Protein AF-A0A4S1GIH3-F1 (afdb_monomer_lite)

Radius of gyration: 10.06 Å; chains: 1; bounding box: 25×18×26 Å

Foldseek 3Di:
DKDADPQVPWPLPLQLCVQQVVFWPADPSNGTDHDMTDDDPPCVVSNVSSVVRGD

Structure (mmCIF, N/CA/C/O backbone):
data_AF-A0A4S1GIH3-F1
#
_entry.id   AF-A0A4S1GIH3-F1
#
loop_
_atom_site.group_PDB
_atom_site.id
_atom_site.type_symbol
_atom_site.label_atom_id
_atom_site.label_alt_id
_atom_site.label_comp_id
_atom_site.label_asym_id
_atom_site.label_entity_id
_atom_site.label_seq_id
_atom_site.pdbx_PDB_ins_code
_atom_site.Cartn_x
_atom_site.Cartn_y
_atom_site.Cartn_z
_atom_site.occupancy
_atom_site.B_iso_or_equiv
_atom_site.auth_seq_id
_atom_site.auth_comp_id
_atom_site.auth_asym_id
_atom_site.auth_atom_id
_atom_site.pdbx_PDB_model_num
ATOM 1 N N . MET A 1 1 ? -14.574 -4.545 5.878 1.00 93.25 1 MET A N 1
ATOM 2 C CA . MET A 1 1 ? -14.703 -4.047 4.480 1.00 93.25 1 MET A CA 1
ATOM 3 C C . MET A 1 1 ? -13.688 -4.779 3.621 1.00 93.25 1 MET A C 1
ATOM 5 O O . MET A 1 1 ? -12.678 -5.195 4.172 1.00 93.25 1 MET A O 1
ATOM 9 N N . ARG A 1 2 ? -13.913 -4.894 2.311 1.00 95.38 2 ARG A N 1
ATOM 10 C CA . ARG A 1 2 ? -12.970 -5.545 1.392 1.00 95.38 2 ARG A CA 1
ATOM 11 C C . ARG A 1 2 ? -12.377 -4.524 0.425 1.00 95.38 2 ARG A C 1
ATOM 13 O O . ARG A 1 2 ? -13.114 -3.6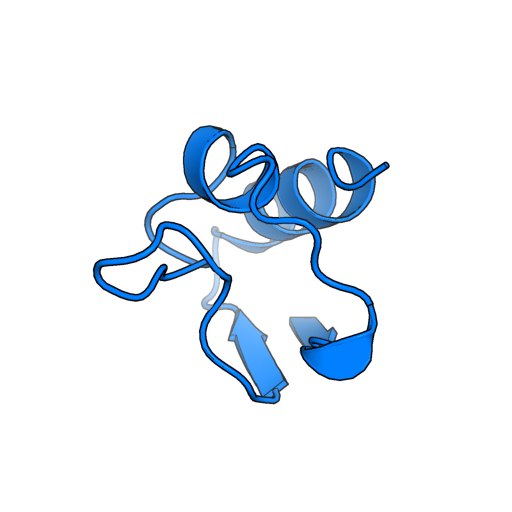81 -0.086 1.00 95.38 2 ARG A O 1
ATOM 20 N N . VAL A 1 3 ? -11.069 -4.591 0.188 1.00 96.38 3 VAL A N 1
ATOM 21 C CA . VAL A 1 3 ? -10.373 -3.799 -0.839 1.00 96.38 3 VAL A CA 1
ATOM 22 C C . VAL A 1 3 ? -9.833 -4.734 -1.909 1.00 96.38 3 VAL A C 1
ATOM 24 O O . VAL A 1 3 ? -9.127 -5.681 -1.590 1.00 96.38 3 VAL A O 1
ATOM 27 N N . VAL A 1 4 ? -10.136 -4.443 -3.172 1.00 95.50 4 VAL A N 1
ATOM 28 C CA . VAL A 1 4 ? -9.621 -5.186 -4.329 1.00 95.50 4 VAL A CA 1
ATOM 29 C C . VAL A 1 4 ? -8.449 -4.413 -4.925 1.00 95.50 4 VAL A C 1
ATOM 31 O O . VAL A 1 4 ? -8.591 -3.237 -5.270 1.00 95.50 4 VAL A O 1
ATOM 34 N N . VAL A 1 5 ? -7.291 -5.059 -5.058 1.00 95.00 5 VAL A N 1
ATOM 35 C CA . VAL A 1 5 ? -6.095 -4.450 -5.651 1.00 95.00 5 VAL A CA 1
ATOM 36 C C . VAL A 1 5 ? -5.900 -4.925 -7.089 1.00 95.00 5 VAL A C 1
ATOM 38 O O . VAL A 1 5 ? -5.602 -6.089 -7.351 1.00 95.00 5 VAL A O 1
ATOM 41 N N . HIS A 1 6 ? -5.958 -3.994 -8.040 1.00 94.38 6 HIS A N 1
ATOM 42 C CA . HIS A 1 6 ? -5.609 -4.261 -9.437 1.00 94.38 6 HIS A CA 1
ATOM 43 C C . HIS A 1 6 ? -4.113 -4.027 -9.679 1.00 94.38 6 HIS A C 1
ATOM 45 O O . HIS A 1 6 ? -3.723 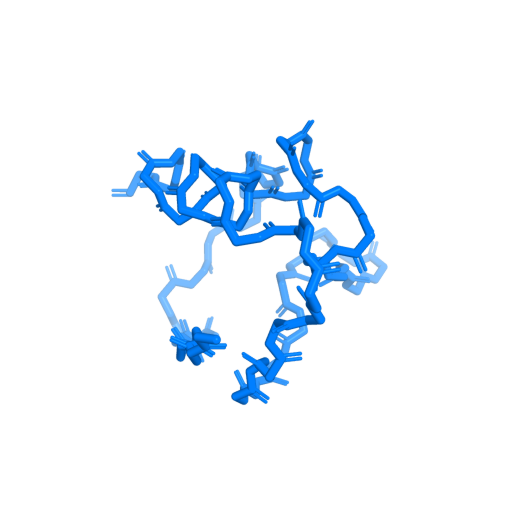-2.955 -10.147 1.00 94.38 6 HIS A O 1
ATOM 51 N N . LYS A 1 7 ? -3.263 -5.025 -9.385 1.00 92.38 7 LYS A N 1
ATOM 52 C CA . LYS A 1 7 ? -1.792 -4.884 -9.491 1.00 92.38 7 LYS A CA 1
ATOM 53 C C . LYS A 1 7 ? -1.331 -4.398 -10.871 1.00 92.38 7 LYS A C 1
ATOM 55 O O . LYS A 1 7 ? -0.457 -3.543 -10.938 1.00 92.38 7 LYS A O 1
ATOM 60 N N . ALA A 1 8 ? -1.979 -4.843 -11.950 1.00 94.50 8 ALA A N 1
ATOM 61 C CA . ALA A 1 8 ? -1.669 -4.415 -13.319 1.00 94.50 8 ALA A CA 1
ATOM 62 C C . ALA A 1 8 ? -1.824 -2.898 -13.568 1.00 94.50 8 ALA A C 1
ATOM 64 O O . ALA A 1 8 ? -1.271 -2.376 -14.528 1.00 94.50 8 ALA A O 1
ATOM 65 N N . ARG A 1 9 ? -2.574 -2.182 -12.719 1.00 94.62 9 ARG A N 1
ATOM 66 C CA . ARG A 1 9 ? -2.753 -0.723 -12.800 1.00 94.62 9 ARG A CA 1
ATOM 67 C C . ARG A 1 9 ? -1.797 0.050 -11.891 1.00 94.62 9 ARG A C 1
ATOM 69 O O . ARG A 1 9 ? -1.717 1.270 -12.005 1.00 94.62 9 ARG A O 1
ATOM 76 N N . CYS A 1 10 ? -1.111 -0.622 -10.968 1.00 96.81 10 CYS A N 1
ATOM 77 C CA . CYS A 1 10 ? -0.247 0.039 -9.999 1.00 96.81 10 CYS A CA 1
ATOM 78 C C . CYS A 1 10 ? 1.001 0.611 -10.680 1.00 96.81 10 CYS A C 1
ATOM 80 O O . CYS A 1 10 ? 1.674 -0.091 -11.424 1.00 96.81 10 CYS A O 1
ATOM 82 N N . GLN A 1 11 ? 1.320 1.867 -10.367 1.00 97.00 11 GLN A N 1
ATOM 83 C CA . GLN A 1 11 ? 2.506 2.579 -10.862 1.00 97.00 11 GLN A CA 1
ATOM 84 C C . GLN A 1 11 ? 3.500 2.920 -9.732 1.00 97.00 11 GLN A C 1
ATOM 86 O O . GLN A 1 11 ? 4.284 3.851 -9.853 1.00 97.00 11 GLN A O 1
ATOM 91 N N . GLY A 1 12 ? 3.419 2.240 -8.581 1.00 96.94 12 GLY A N 1
ATOM 92 C CA . GLY A 1 12 ? 4.407 2.401 -7.502 1.00 96.94 12 GLY A CA 1
ATOM 93 C C . GLY A 1 12 ? 4.368 3.730 -6.730 1.00 96.94 12 GLY A C 1
ATOM 94 O O . GLY A 1 12 ? 5.333 4.076 -6.063 1.00 96.94 12 GLY A O 1
ATOM 95 N N . HIS A 1 13 ? 3.261 4.485 -6.749 1.00 97.62 13 HIS A N 1
ATOM 96 C CA . HIS A 1 13 ? 3.173 5.778 -6.040 1.00 97.62 13 HIS A CA 1
ATOM 97 C C . HIS A 1 13 ? 3.256 5.687 -4.501 1.00 97.62 13 HIS A C 1
ATOM 99 O O . HIS A 1 13 ? 3.335 6.720 -3.840 1.00 97.62 13 HIS A O 1
ATOM 105 N N . ALA A 1 14 ? 3.110 4.492 -3.914 1.00 97.62 14 ALA A N 1
ATOM 106 C CA . ALA A 1 14 ? 3.120 4.227 -2.466 1.00 97.62 14 ALA A CA 1
ATOM 107 C C . ALA A 1 14 ? 2.133 5.049 -1.593 1.00 97.62 14 ALA A C 1
ATOM 109 O O . ALA A 1 14 ? 2.152 4.960 -0.365 1.00 97.62 14 ALA A O 1
ATOM 110 N N . ARG A 1 15 ? 1.207 5.817 -2.191 1.00 98.06 15 ARG A N 1
ATOM 111 C CA . ARG A 1 15 ? 0.256 6.683 -1.462 1.00 98.06 15 ARG A CA 1
ATOM 112 C C . ARG A 1 15 ? -0.753 5.904 -0.620 1.00 98.06 15 ARG A C 1
ATOM 114 O O . ARG A 1 15 ? -1.153 6.383 0.438 1.00 98.06 15 ARG A O 1
ATOM 121 N N . CYS A 1 16 ? -1.157 4.717 -1.066 1.00 97.88 16 CYS A N 1
ATOM 122 C CA . CYS A 1 16 ? -2.009 3.820 -0.287 1.00 97.88 16 CYS A CA 1
ATOM 123 C C . CYS A 1 16 ? -1.305 3.398 1.012 1.00 97.88 16 CYS A C 1
ATOM 125 O O . CYS A 1 16 ? -1.829 3.638 2.100 1.00 97.88 16 CYS A O 1
ATOM 127 N N . TRP A 1 17 ? -0.081 2.874 0.900 1.00 97.94 17 TRP A N 1
ATOM 128 C CA . TRP A 1 17 ? 0.765 2.490 2.030 1.00 97.94 17 TRP A CA 1
ATOM 129 C C . TRP A 1 17 ? 1.028 3.664 2.974 1.00 97.94 17 TRP A C 1
ATOM 131 O O . TRP A 1 17 ? 0.816 3.527 4.171 1.00 97.94 17 TRP A O 1
ATOM 141 N N . ALA A 1 18 ? 1.360 4.850 2.455 1.00 98.06 18 ALA A N 1
ATOM 142 C CA . ALA A 1 18 ? 1.600 6.032 3.287 1.00 98.06 18 ALA A CA 1
ATOM 143 C C . ALA A 1 18 ? 0.376 6.444 4.132 1.00 98.06 18 ALA A C 1
ATOM 145 O O . ALA A 1 18 ? 0.525 7.039 5.197 1.00 98.06 18 ALA A O 1
ATOM 146 N N . ARG A 1 19 ? -0.847 6.146 3.669 1.00 97.88 19 ARG A N 1
ATOM 147 C CA . ARG A 1 19 ? -2.090 6.434 4.405 1.00 97.88 19 ARG A CA 1
ATOM 148 C C . ARG A 1 19 ? -2.499 5.324 5.367 1.00 97.88 19 ARG A C 1
ATOM 150 O O . ARG A 1 19 ? -3.104 5.632 6.390 1.00 97.88 19 ARG A O 1
ATOM 157 N N . ALA A 1 20 ? -2.220 4.068 5.032 1.00 97.56 20 ALA A N 1
ATOM 158 C CA . ALA A 1 20 ? -2.610 2.911 5.832 1.00 97.56 20 ALA A CA 1
ATOM 159 C C . ALA A 1 20 ? -1.572 1.777 5.703 1.00 97.56 20 ALA A C 1
ATOM 161 O O . ALA A 1 20 ? -1.842 0.757 5.061 1.00 97.56 20 ALA A O 1
ATOM 162 N N . PRO A 1 21 ? -0.386 1.917 6.324 1.00 96.88 21 PRO A N 1
ATOM 163 C CA . PRO A 1 21 ? 0.730 0.976 6.151 1.00 96.88 21 PRO A CA 1
ATOM 164 C C . PRO A 1 21 ? 0.470 -0.391 6.801 1.00 96.88 21 PRO A C 1
ATOM 166 O O . PRO A 1 21 ? 1.158 -1.378 6.526 1.00 96.88 21 PRO A O 1
ATOM 169 N N . ARG A 1 22 ? -0.527 -0.474 7.689 1.00 96.00 22 ARG A N 1
ATOM 170 C CA . ARG A 1 22 ? -1.006 -1.732 8.275 1.00 96.00 22 ARG A CA 1
ATOM 171 C C . ARG A 1 22 ? -1.880 -2.523 7.298 1.00 96.00 22 ARG A C 1
ATOM 173 O O . ARG A 1 22 ? -1.831 -3.745 7.340 1.00 96.00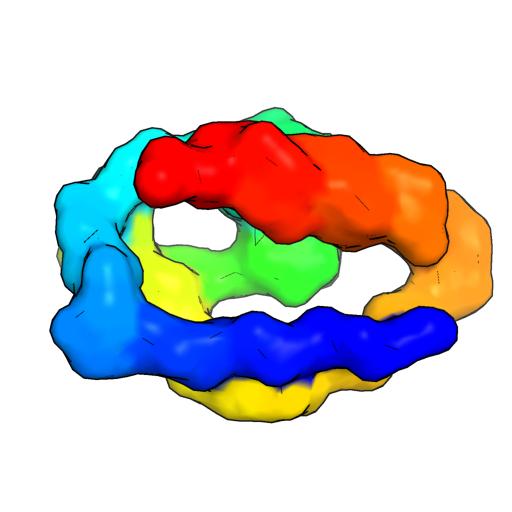 22 ARG A O 1
ATOM 180 N N . VAL A 1 23 ? -2.588 -1.835 6.399 1.00 96.69 23 VAL A N 1
ATOM 181 C CA . VAL A 1 23 ? -3.533 -2.418 5.433 1.00 96.69 23 VAL A CA 1
ATOM 182 C C . VAL A 1 23 ? -2.846 -2.741 4.110 1.00 96.69 23 VAL A C 1
ATOM 184 O O .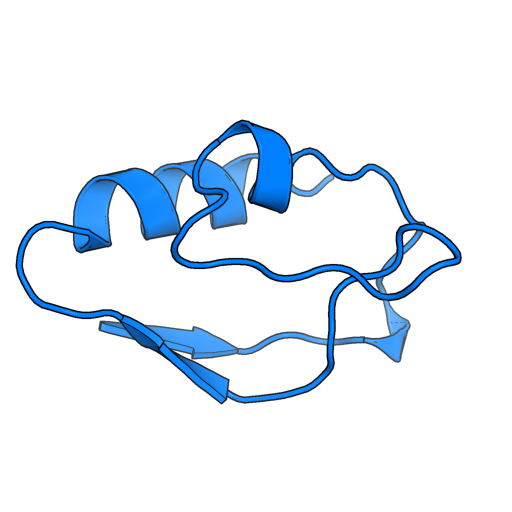 VAL A 1 23 ? -2.948 -3.855 3.612 1.00 96.69 23 VAL A O 1
ATOM 187 N N . PHE A 1 24 ? -2.128 -1.775 3.539 1.00 97.25 24 PHE A N 1
ATOM 188 C CA . PHE A 1 24 ? -1.473 -1.936 2.245 1.00 97.25 24 PHE A CA 1
ATOM 189 C C . PHE A 1 24 ? -0.020 -2.317 2.459 1.00 97.25 24 PHE A C 1
ATOM 191 O O . PHE A 1 24 ? 0.685 -1.647 3.207 1.00 97.25 24 PHE A O 1
ATOM 198 N N . LYS A 1 25 ? 0.431 -3.381 1.798 1.00 96.62 25 LYS A N 1
ATOM 199 C CA . LYS A 1 25 ? 1.823 -3.834 1.814 1.00 96.62 25 LYS A CA 1
ATOM 200 C C . LYS A 1 25 ? 2.418 -3.665 0.427 1.00 96.62 25 LYS A C 1
ATOM 202 O O . LYS A 1 25 ? 1.711 -3.829 -0.569 1.00 96.62 25 LYS A O 1
ATOM 207 N N . LEU A 1 26 ? 3.691 -3.298 0.387 1.00 97.19 26 LEU A N 1
ATOM 208 C CA . LEU A 1 26 ? 4.436 -3.104 -0.847 1.00 97.19 26 LEU A CA 1
ATOM 209 C C . LEU A 1 26 ? 5.475 -4.220 -0.988 1.00 97.19 26 LEU A C 1
ATOM 211 O O . LEU A 1 26 ? 5.932 -4.749 0.025 1.00 97.19 26 LEU A O 1
ATOM 215 N N . ASP A 1 27 ? 5.809 -4.576 -2.224 1.00 95.75 27 ASP A N 1
ATOM 216 C CA . ASP A 1 27 ? 7.023 -5.331 -2.529 1.00 95.75 27 ASP A CA 1
ATOM 217 C C . ASP A 1 27 ? 8.261 -4.419 -2.495 1.00 95.75 27 ASP A C 1
ATOM 219 O O . ASP A 1 27 ? 8.161 -3.201 -2.320 1.00 95.75 27 ASP A O 1
ATOM 223 N N . ASP A 1 28 ? 9.438 -5.018 -2.668 1.00 96.38 28 ASP A N 1
ATOM 224 C CA . ASP A 1 28 ? 10.727 -4.321 -2.581 1.00 96.38 28 ASP A CA 1
ATOM 225 C C . ASP A 1 28 ? 10.910 -3.247 -3.666 1.00 96.38 28 ASP A C 1
ATOM 227 O O . ASP A 1 28 ? 11.708 -2.326 -3.506 1.00 96.38 28 ASP A O 1
ATOM 231 N N . ALA A 1 29 ? 10.146 -3.328 -4.760 1.00 95.06 29 ALA A N 1
ATOM 232 C CA . ALA A 1 29 ? 10.133 -2.329 -5.825 1.00 95.06 29 ALA A CA 1
ATOM 233 C C . ALA A 1 29 ? 9.116 -1.195 -5.571 1.00 95.06 29 ALA A C 1
ATOM 235 O O . ALA A 1 29 ? 8.972 -0.299 -6.403 1.00 95.06 29 ALA A O 1
ATOM 236 N N . GLY A 1 30 ? 8.401 -1.216 -4.440 1.00 95.12 30 GLY A N 1
ATOM 237 C CA . GLY A 1 30 ? 7.417 -0.200 -4.058 1.00 95.12 30 GLY A CA 1
ATOM 238 C C . GLY A 1 30 ? 6.030 -0.385 -4.683 1.00 95.12 30 GLY A C 1
ATOM 239 O O . GLY A 1 30 ? 5.173 0.495 -4.548 1.00 95.12 30 GLY A O 1
ATOM 240 N N . TYR A 1 31 ? 5.768 -1.515 -5.347 1.00 96.81 31 TYR A N 1
ATOM 241 C CA . TYR A 1 31 ? 4.450 -1.829 -5.890 1.00 96.81 31 TYR A CA 1
ATOM 242 C C . TYR A 1 31 ? 3.584 -2.487 -4.832 1.00 96.81 31 TYR A C 1
ATOM 244 O O . TYR A 1 31 ? 4.055 -3.226 -3.974 1.00 96.81 31 TYR A O 1
ATOM 252 N N . ILE A 1 32 ? 2.279 -2.246 -4.905 1.00 97.12 32 ILE A N 1
ATOM 253 C CA . ILE A 1 32 ? 1.348 -2.903 -3.996 1.00 97.12 32 ILE A CA 1
ATOM 254 C C . ILE A 1 32 ? 1.318 -4.416 -4.244 1.00 97.12 32 ILE A C 1
ATOM 256 O O . ILE A 1 32 ? 1.284 -4.879 -5.392 1.00 97.12 32 ILE A O 1
ATOM 260 N N . LEU A 1 33 ? 1.308 -5.188 -3.156 1.00 95.44 33 LEU A N 1
ATOM 261 C CA . LEU A 1 33 ? 1.116 -6.631 -3.236 1.00 9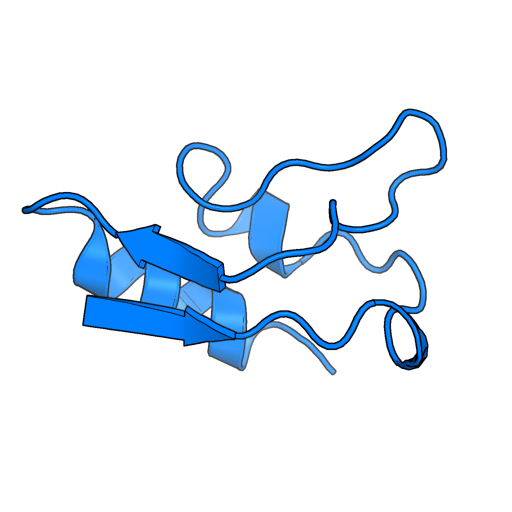5.44 33 LEU A CA 1
ATOM 262 C C . LEU A 1 33 ? -0.273 -6.946 -3.822 1.00 95.44 33 LEU A C 1
ATOM 264 O O . LEU A 1 33 ? -1.242 -6.240 -3.531 1.00 95.44 33 LEU A O 1
ATOM 268 N N . PRO A 1 34 ? -0.384 -7.974 -4.682 1.00 89.81 34 PRO A N 1
ATOM 269 C CA . PRO A 1 34 ? -1.656 -8.340 -5.287 1.00 89.81 34 PRO A CA 1
ATOM 270 C C . PRO A 1 34 ? -2.591 -8.962 -4.247 1.00 89.81 34 PRO A C 1
ATOM 272 O O . PRO A 1 34 ? -2.138 -9.646 -3.331 1.00 89.81 34 PRO A O 1
ATOM 275 N N . GLY A 1 35 ? -3.897 -8.792 -4.446 1.00 86.06 35 GLY A N 1
ATOM 276 C CA . GLY A 1 35 ? -4.906 -9.563 -3.730 1.00 86.06 35 GLY A CA 1
ATOM 277 C C . GLY A 1 35 ? -6.083 -8.747 -3.224 1.00 86.06 35 GLY A C 1
ATOM 278 O O . GLY A 1 35 ? -6.151 -7.522 -3.360 1.00 86.06 35 GLY A O 1
ATOM 279 N N . ASP A 1 36 ? -7.006 -9.486 -2.626 1.00 91.88 36 ASP A N 1
ATOM 280 C CA . ASP A 1 36 ? -8.154 -8.945 -1.927 1.00 91.88 36 ASP A CA 1
ATOM 281 C C . ASP A 1 36 ? -7.818 -8.821 -0.447 1.00 91.88 36 ASP A C 1
ATOM 283 O O . ASP A 1 36 ? -7.475 -9.799 0.215 1.00 91.88 36 ASP A O 1
ATOM 287 N N . ILE A 1 37 ? -7.885 -7.597 0.062 1.00 95.44 37 ILE A N 1
ATOM 288 C CA . ILE A 1 37 ? -7.539 -7.277 1.439 1.00 95.44 37 ILE A CA 1
ATOM 289 C C . ILE A 1 37 ? -8.833 -7.214 2.241 1.00 95.44 37 ILE A C 1
ATOM 291 O O . ILE A 1 37 ? -9.631 -6.282 2.079 1.00 95.44 37 ILE A O 1
ATOM 295 N N . ASP A 1 38 ? -9.021 -8.188 3.128 1.00 96.69 38 ASP A N 1
ATOM 2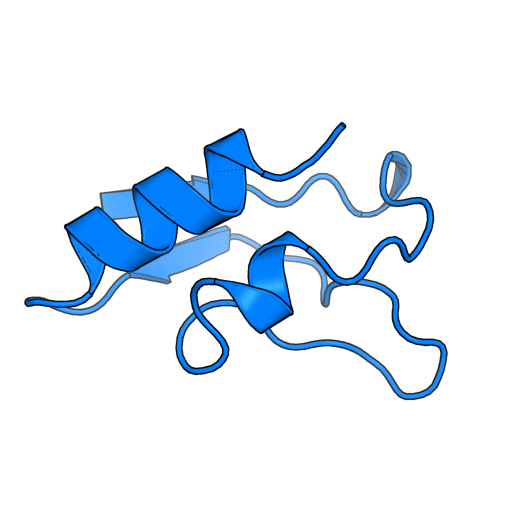96 C CA . ASP A 1 38 ? -10.021 -8.098 4.184 1.00 96.69 38 ASP A CA 1
ATOM 297 C C . ASP A 1 38 ? -9.495 -7.183 5.289 1.00 96.69 38 ASP A C 1
ATOM 299 O O . ASP A 1 38 ? -8.520 -7.468 5.985 1.00 96.69 38 ASP A O 1
ATOM 303 N N . VAL A 1 39 ? -10.122 -6.016 5.399 1.00 97.00 39 VAL A N 1
ATOM 304 C CA . VAL A 1 39 ? -9.690 -4.968 6.319 1.00 97.00 39 VAL A CA 1
ATOM 305 C C . VAL A 1 39 ? -10.264 -5.250 7.699 1.00 97.00 39 VAL A C 1
ATOM 307 O O . VAL A 1 39 ? -11.489 -5.304 7.857 1.00 97.00 39 VAL A O 1
ATOM 310 N N . ALA A 1 40 ? -9.363 -5.362 8.675 1.00 97.00 40 ALA A N 1
ATOM 311 C CA . ALA A 1 40 ? -9.681 -5.545 10.083 1.00 97.00 40 ALA A CA 1
ATOM 312 C C . ALA A 1 40 ? -10.558 -4.418 10.651 1.00 97.00 40 ALA A C 1
ATOM 314 O O . ALA A 1 40 ? -10.572 -3.285 10.154 1.00 97.00 40 ALA A O 1
ATOM 315 N N . ASP A 1 41 ? -11.254 -4.730 11.739 1.00 95.88 41 ASP A N 1
ATOM 316 C CA . ASP A 1 41 ? -12.075 -3.754 12.441 1.00 95.88 41 ASP A CA 1
ATOM 317 C C . ASP A 1 41 ? -11.241 -2.615 13.035 1.00 95.88 41 ASP A C 1
ATOM 319 O O . ASP A 1 41 ? -10.163 -2.821 13.588 1.00 95.88 41 ASP A O 1
ATOM 323 N N . GLY A 1 42 ? -11.730 -1.386 12.861 1.00 96.56 42 GLY A N 1
ATOM 324 C CA . GLY A 1 42 ? -11.037 -0.147 13.221 1.00 96.56 42 GLY A CA 1
ATOM 325 C C . GLY A 1 42 ? -10.153 0.432 12.108 1.00 96.56 42 GLY A C 1
ATOM 326 O O . GLY A 1 42 ? -9.906 1.637 12.095 1.00 96.56 42 GLY A O 1
ATOM 327 N N . GLU A 1 43 ? -9.736 -0.364 11.118 1.00 97.94 43 GLU A N 1
ATOM 328 C CA . GLU A 1 43 ? -8.861 0.095 10.025 1.00 97.94 43 GLU A CA 1
ATOM 329 C C . GLU A 1 43 ? -9.647 0.601 8.802 1.00 97.94 43 GLU A C 1
ATOM 331 O O . GLU A 1 43 ? -9.063 1.152 7.865 1.00 97.94 43 GLU A O 1
ATOM 336 N N . GLN A 1 44 ? -10.978 0.463 8.788 1.00 97.75 44 GLN A N 1
ATOM 337 C CA . GLN A 1 44 ? -11.796 0.726 7.598 1.00 97.75 44 GLN A CA 1
ATOM 338 C C . GLN A 1 44 ? -11.687 2.172 7.093 1.00 97.75 44 GLN A C 1
ATOM 340 O O . GLN A 1 44 ? -11.611 2.419 5.886 1.00 97.75 44 GLN A O 1
ATOM 345 N N . LEU A 1 45 ? -11.622 3.148 8.003 1.00 98.06 45 LEU A N 1
ATOM 346 C CA . LEU A 1 45 ? -11.470 4.552 7.619 1.00 98.06 45 LEU A CA 1
ATOM 347 C C . LEU A 1 45 ? -10.101 4.822 6.974 1.00 98.06 45 LEU A C 1
ATOM 349 O O . LEU A 1 45 ? -10.024 5.547 5.979 1.00 98.06 45 LEU A O 1
ATOM 353 N N . LEU A 1 46 ? -9.027 4.242 7.518 1.00 98.19 46 LEU A N 1
ATOM 354 C CA . LEU A 1 46 ? -7.675 4.383 6.971 1.00 98.19 46 LEU A CA 1
ATOM 355 C C . LEU A 1 46 ? -7.554 3.669 5.624 1.00 98.19 46 LEU A C 1
ATOM 357 O O . LEU A 1 46 ? -7.062 4.267 4.667 1.00 98.19 46 LEU A O 1
ATOM 361 N N . ALA A 1 47 ? -8.093 2.453 5.513 1.00 97.81 47 ALA A N 1
ATOM 362 C CA . ALA A 1 47 ? -8.187 1.725 4.254 1.00 97.81 47 ALA A CA 1
ATOM 363 C C . ALA A 1 47 ? -8.916 2.550 3.182 1.00 97.81 47 ALA A C 1
ATOM 365 O O . ALA A 1 47 ? -8.375 2.760 2.098 1.00 97.81 47 ALA A O 1
ATOM 366 N N . SER A 1 48 ? -10.092 3.110 3.496 1.00 97.88 48 SER A N 1
ATOM 367 C CA . SER A 1 48 ? -10.837 3.974 2.568 1.00 97.88 48 SER A CA 1
ATOM 368 C C . SER A 1 48 ? -10.032 5.209 2.149 1.00 97.88 48 SER A C 1
ATOM 370 O O . SER A 1 48 ? -10.070 5.602 0.983 1.00 97.88 48 SER A O 1
ATOM 372 N N . LYS A 1 49 ? -9.305 5.849 3.074 1.00 98.31 49 LYS A N 1
ATOM 373 C CA . LYS A 1 49 ? -8.432 6.989 2.746 1.00 98.31 49 LYS A CA 1
ATOM 374 C C . LYS A 1 49 ? -7.264 6.573 1.850 1.00 98.31 49 LYS A C 1
ATOM 376 O O . LYS A 1 49 ? -6.910 7.328 0.950 1.00 98.31 49 LYS A O 1
ATOM 381 N N . GLY A 1 50 ? -6.687 5.392 2.067 1.00 97.62 50 GLY A N 1
ATOM 382 C CA . GLY A 1 50 ? -5.609 4.858 1.237 1.00 97.62 50 GLY A CA 1
ATOM 383 C C . GLY A 1 50 ? -6.059 4.490 -0.176 1.00 97.62 50 GLY A C 1
ATOM 384 O O . GLY A 1 50 ? -5.365 4.846 -1.124 1.00 97.62 50 GLY A O 1
ATOM 385 N N . VAL A 1 51 ? -7.247 3.892 -0.337 1.00 97.19 51 VAL A N 1
ATOM 386 C CA . VAL A 1 51 ? -7.843 3.633 -1.664 1.00 97.19 51 VAL A CA 1
ATOM 387 C C . VAL A 1 51 ? -8.019 4.940 -2.442 1.00 97.19 51 VAL A C 1
ATOM 389 O O . VAL A 1 51 ? -7.569 5.040 -3.578 1.00 97.19 51 VAL A O 1
ATOM 392 N N . ARG A 1 52 ? -8.591 5.979 -1.816 1.00 97.81 52 ARG A N 1
ATOM 393 C CA . ARG A 1 52 ? -8.807 7.298 -2.453 1.00 97.81 52 ARG A CA 1
ATOM 394 C C . ARG A 1 52 ? -7.521 8.082 -2.723 1.00 97.81 52 ARG A C 1
ATOM 396 O O . ARG A 1 52 ? -7.557 9.087 -3.422 1.00 97.81 52 ARG A O 1
ATOM 403 N N . ALA A 1 53 ? -6.404 7.675 -2.126 1.00 97.88 53 ALA A N 1
ATOM 404 C CA . ALA A 1 53 ? -5.114 8.311 -2.351 1.00 97.88 53 ALA A CA 1
ATOM 405 C C . ALA A 1 53 ? -4.388 7.755 -3.586 1.00 97.88 53 ALA A C 1
ATOM 407 O O . ALA A 1 53 ? -3.396 8.357 -4.000 1.00 97.88 53 ALA A O 1
ATOM 408 N N . CYS A 1 54 ? -4.847 6.633 -4.155 1.00 96.75 54 CYS A N 1
ATOM 409 C CA . CYS A 1 54 ? -4.339 6.118 -5.423 1.00 96.75 54 CYS A CA 1
ATOM 410 C C . CYS A 1 54 ? -4.773 7.053 -6.568 1.00 96.75 54 CYS A C 1
ATOM 412 O O . CYS A 1 54 ? -5.978 7.274 -6.702 1.00 96.75 54 CYS A O 1
ATOM 414 N N . PRO A 1 55 ? -3.834 7.616 -7.354 1.00 95.31 55 PRO A N 1
ATOM 415 C CA . PRO A 1 55 ? -4.149 8.260 -8.631 1.00 95.31 55 PRO A CA 1
ATOM 416 C C . PRO A 1 55 ? -4.762 7.259 -9.616 1.00 95.31 55 PRO A C 1
ATOM 418 O O . PRO A 1 55 ? -5.624 7.685 -10.412 1.00 95.31 55 PRO A O 1
#

Secondary structure (DSSP, 8-state):
-EEEE-GGG--S--HHHHH-TTT--B-TTSPBPPEEEEPPTT-HHHHHHHHHT--

Sequence (55 aa):
MRVVVHKARCQGHARCWARAPRVFKLDDAGYILPGDIDVADGEQLLASKGVRACP

pLDDT: mean 96.22, std 2.18, range [86.06, 98.31]